Protein AF-A0A026W3H4-F1 (afdb_monomer_lite)

InterPro domains:
  IPR036397 Ribonuclease H superfamily [G3DSA:3.30.420.10] (1-66)

Radius of gyration: 14.94 Å; chains: 1; bounding box: 32×20×38 Å

Sequence (69 aa):
MTPLDFFLWGTLKDIVYKEEPTTPQIMRQRIIEACASIAPDVIRRASQSVIRRIQCC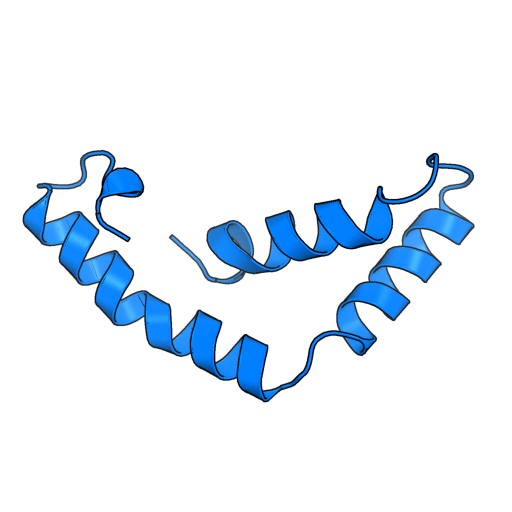IDSNGHHFEHLL

Foldseek 3Di:
DDLCPPPVVVQLCCQLPVDPDDDPVSSVVSSVVSVVPDDVVNVVVSRVCVVVVVVQCVVVVNDDRPVVD

Organism: Ooceraea biroi (NCBI:txid2015173)

Secondary structure (DSSP, 8-state):
--HIIIIIHHHHHHHHTSS----HHHHHHHHHHHHHHS-HHHHHHHHHHHHHHHHHHHHTTTS--GGG-

pLDDT: mean 95.0, std 2.9, range [82.25, 98.06]

Structure (mmCIF, N/CA/C/O backbone):
data_AF-A0A026W3H4-F1
#
_entry.id   AF-A0A026W3H4-F1
#
loop_
_atom_site.group_PDB
_atom_site.id
_atom_site.type_symbol
_atom_site.label_atom_id
_atom_site.label_alt_id
_atom_site.label_comp_id
_atom_site.label_asym_id
_atom_site.label_entity_id
_atom_site.label_seq_id
_atom_site.pdbx_PDB_ins_code
_atom_site.Cartn_x
_atom_site.Cartn_y
_atom_site.Cartn_z
_atom_site.occupancy
_atom_site.B_iso_or_equiv
_atom_site.auth_seq_id
_atom_site.auth_comp_id
_atom_site.auth_asym_id
_atom_site.auth_atom_id
_atom_site.pdbx_PDB_model_num
ATOM 1 N N . MET A 1 1 ? 8.502 7.756 -7.588 1.00 82.25 1 MET A N 1
ATOM 2 C CA . MET A 1 1 ? 7.740 6.542 -7.217 1.00 82.25 1 MET A CA 1
ATOM 3 C C . MET A 1 1 ? 8.320 5.949 -5.943 1.00 82.25 1 MET A C 1
ATOM 5 O O . MET A 1 1 ? 9.462 5.506 -5.985 1.00 82.25 1 MET A O 1
ATOM 9 N N . THR A 1 2 ? 7.570 5.921 -4.837 1.00 90.81 2 THR A N 1
ATOM 10 C CA . THR A 1 2 ? 7.989 5.220 -3.608 1.00 90.81 2 THR A CA 1
ATOM 11 C C . THR A 1 2 ? 7.076 4.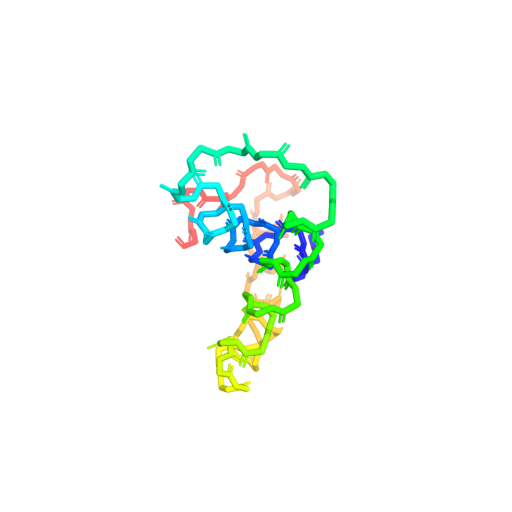016 -3.332 1.00 90.81 2 THR A C 1
ATOM 13 O O . THR A 1 2 ? 5.899 4.070 -3.697 1.00 90.81 2 THR A O 1
ATOM 16 N N . PRO A 1 3 ? 7.563 2.940 -2.678 1.00 93.50 3 PRO A N 1
ATOM 17 C CA . PRO A 1 3 ? 6.714 1.829 -2.229 1.00 93.50 3 PRO A CA 1
ATOM 18 C C . PRO A 1 3 ? 5.547 2.254 -1.339 1.00 93.50 3 PRO A C 1
ATOM 20 O O . PRO A 1 3 ? 4.513 1.588 -1.316 1.00 93.50 3 PRO A O 1
ATOM 23 N N . LEU A 1 4 ? 5.701 3.365 -0.617 1.00 94.19 4 LEU A N 1
ATOM 24 C CA . LEU A 1 4 ? 4.632 3.916 0.204 1.00 94.19 4 LEU A CA 1
ATOM 25 C C . LEU A 1 4 ? 3.466 4.392 -0.671 1.00 94.19 4 LEU A C 1
ATOM 27 O O . LEU A 1 4 ? 2.319 4.073 -0.375 1.00 94.19 4 LEU A O 1
ATOM 31 N N . ASP A 1 5 ? 3.764 5.066 -1.783 1.00 92.44 5 ASP A N 1
ATOM 32 C CA . ASP A 1 5 ? 2.744 5.628 -2.673 1.00 92.44 5 ASP A CA 1
ATOM 33 C C . ASP A 1 5 ? 2.068 4.563 -3.543 1.00 92.44 5 ASP A C 1
ATOM 35 O O . ASP A 1 5 ? 0.843 4.515 -3.626 1.00 92.44 5 ASP A O 1
ATOM 39 N N . PHE A 1 6 ? 2.848 3.699 -4.207 1.00 92.06 6 PHE A N 1
ATOM 40 C CA . PHE A 1 6 ? 2.286 2.774 -5.204 1.00 92.06 6 PHE A CA 1
ATOM 41 C C . PHE A 1 6 ? 1.744 1.470 -4.624 1.00 92.06 6 PHE A C 1
ATOM 43 O O . PHE A 1 6 ? 1.070 0.729 -5.336 1.00 92.06 6 PHE A O 1
ATOM 50 N N . PHE A 1 7 ? 2.102 1.142 -3.382 1.00 94.94 7 PHE A N 1
ATOM 51 C CA . PHE A 1 7 ? 1.713 -0.114 -2.750 1.00 94.94 7 PHE A CA 1
ATOM 52 C C . PHE A 1 7 ? 1.027 0.124 -1.407 1.00 94.94 7 PHE A C 1
ATOM 54 O O . PHE A 1 7 ? -0.142 -0.236 -1.260 1.00 94.94 7 PHE A O 1
ATOM 61 N N . LEU A 1 8 ? 1.722 0.727 -0.433 1.00 95.56 8 LEU A N 1
ATOM 62 C CA . LEU A 1 8 ? 1.207 0.788 0.938 1.00 95.56 8 LEU A CA 1
ATOM 63 C C . LEU A 1 8 ? -0.088 1.595 1.012 1.00 95.56 8 LEU A C 1
ATOM 65 O O . LEU A 1 8 ? -1.056 1.130 1.601 1.00 95.56 8 LEU A O 1
ATOM 69 N N . TRP A 1 9 ? -0.124 2.776 0.397 1.00 95.31 9 TRP A N 1
ATOM 70 C CA . TRP A 1 9 ? -1.289 3.652 0.449 1.00 95.31 9 TRP A CA 1
ATOM 71 C C . TRP A 1 9 ? -2.548 2.992 -0.124 1.00 95.31 9 TRP A C 1
ATOM 73 O O . TRP A 1 9 ? -3.587 3.005 0.533 1.00 95.31 9 TRP A O 1
ATOM 83 N N . GLY A 1 10 ? -2.449 2.364 -1.303 1.00 95.62 10 GLY A N 1
ATOM 84 C CA . GLY A 1 10 ? -3.561 1.621 -1.906 1.00 95.62 10 GLY A CA 1
ATOM 85 C C . GLY A 1 10 ? -4.017 0.456 -1.027 1.00 95.62 10 GLY A C 1
ATOM 86 O O . GLY A 1 10 ? -5.193 0.360 -0.692 1.00 95.62 10 GLY A O 1
ATOM 87 N N . THR A 1 11 ? -3.065 -0.347 -0.546 1.00 96.12 11 THR A N 1
ATOM 88 C CA . THR A 1 11 ? -3.340 -1.500 0.328 1.00 96.12 11 THR A CA 1
ATOM 89 C C . THR A 1 11 ? -4.044 -1.084 1.621 1.00 96.12 11 THR A C 1
ATOM 91 O O . THR A 1 11 ? -5.043 -1.683 2.014 1.00 96.12 11 THR A O 1
ATOM 94 N N . LEU A 1 12 ? -3.551 -0.037 2.289 1.00 96.62 12 LEU A N 1
ATOM 95 C CA . LEU A 1 12 ? -4.173 0.475 3.508 1.00 96.62 12 LEU A CA 1
ATOM 96 C C . LEU A 1 12 ? -5.565 1.023 3.226 1.00 96.62 12 LEU A C 1
ATOM 98 O O . LEU A 1 12 ? -6.462 0.814 4.036 1.00 96.62 12 LEU A O 1
ATOM 102 N N . LYS A 1 13 ? -5.769 1.697 2.091 1.00 95.69 13 LYS A N 1
ATOM 103 C CA . LYS A 1 13 ? -7.085 2.213 1.719 1.00 95.69 13 LYS A CA 1
ATOM 104 C C . LYS A 1 13 ? -8.096 1.079 1.564 1.00 95.69 13 LYS A C 1
ATOM 106 O O . LYS A 1 13 ? -9.161 1.152 2.169 1.00 95.69 13 LYS A O 1
ATOM 111 N N . ASP A 1 14 ? -7.728 0.021 0.849 1.00 96.44 14 ASP A N 1
ATOM 112 C CA . ASP A 1 14 ? -8.598 -1.135 0.614 1.00 96.44 14 ASP A CA 1
ATOM 113 C C . ASP A 1 14 ? -8.979 -1.855 1.916 1.00 96.44 14 ASP A C 1
ATOM 115 O O . ASP A 1 14 ? -10.113 -2.304 2.067 1.00 96.44 14 ASP A O 1
ATOM 119 N N . ILE A 1 15 ? -8.057 -1.937 2.882 1.00 95.88 15 ILE A N 1
ATOM 120 C CA . ILE A 1 15 ? -8.312 -2.583 4.178 1.00 95.88 15 ILE A CA 1
ATOM 121 C C . ILE A 1 15 ? -9.116 -1.665 5.109 1.00 95.88 15 ILE A C 1
ATOM 123 O O . ILE A 1 15 ? -10.138 -2.072 5.659 1.00 95.88 15 ILE A O 1
ATOM 127 N N . VAL A 1 16 ? -8.665 -0.423 5.299 1.00 96.69 16 VAL A N 1
ATOM 128 C CA . VAL A 1 16 ? -9.214 0.511 6.298 1.00 96.69 16 VAL A CA 1
ATOM 129 C C . VAL A 1 16 ? -10.622 0.979 5.927 1.00 96.69 16 VAL A C 1
ATOM 131 O O . VAL A 1 16 ? -11.449 1.181 6.819 1.00 96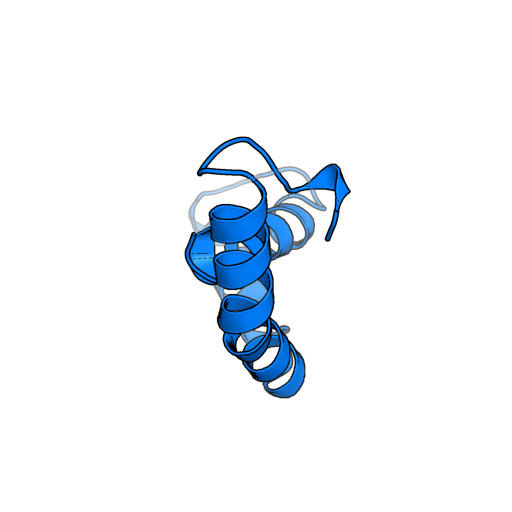.69 16 VAL A O 1
ATOM 134 N N . TYR A 1 17 ? -10.898 1.128 4.628 1.00 96.12 17 TYR A N 1
ATOM 135 C CA . TYR A 1 17 ? -12.198 1.556 4.100 1.00 96.12 17 TYR A CA 1
ATOM 136 C C . TYR A 1 17 ? -13.069 0.391 3.615 1.00 96.12 17 TYR A C 1
ATOM 138 O O . TYR A 1 17 ? -14.091 0.622 2.973 1.00 96.12 17 TYR A O 1
ATOM 146 N N . LYS A 1 18 ? -12.697 -0.859 3.924 1.00 95.38 18 LYS A N 1
ATOM 147 C CA . LYS A 1 18 ? -13.528 -2.035 3.624 1.00 95.38 18 LYS A CA 1
ATOM 148 C C . LYS A 1 18 ? -14.911 -1.948 4.277 1.00 95.38 18 LYS A C 1
ATOM 150 O O . LYS A 1 18 ? -15.897 -2.423 3.723 1.00 95.38 18 LYS A O 1
ATOM 155 N N . GLU A 1 19 ? -14.960 -1.356 5.463 1.00 93.12 19 GLU A N 1
ATOM 156 C CA . GLU A 1 19 ? -16.179 -1.038 6.198 1.00 93.12 19 GLU A CA 1
ATOM 157 C C . GLU A 1 19 ? -16.383 0.476 6.234 1.00 93.12 19 GLU A C 1
ATOM 159 O O . GLU A 1 19 ? -15.423 1.244 6.109 1.00 93.12 19 GLU A O 1
ATOM 164 N N . GLU A 1 20 ? -17.622 0.906 6.477 1.00 96.19 20 GLU A N 1
ATOM 165 C CA . GLU A 1 20 ? -17.948 2.325 6.583 1.00 96.19 20 GLU A CA 1
ATOM 166 C C . GLU A 1 20 ? -17.040 3.020 7.623 1.00 96.19 20 GLU A C 1
ATOM 168 O O . GLU A 1 20 ? -16.814 2.483 8.722 1.00 96.19 20 GLU A O 1
ATOM 173 N N . PRO A 1 21 ? -16.444 4.177 7.280 1.00 94.69 21 PRO A N 1
ATOM 174 C CA . PRO A 1 21 ? -15.669 4.969 8.221 1.00 94.69 21 PRO A CA 1
ATOM 175 C C . PRO A 1 21 ? -16.530 5.460 9.379 1.00 94.69 21 PRO A C 1
ATOM 177 O O . PRO A 1 21 ? -17.645 5.929 9.182 1.00 94.69 21 PRO A O 1
ATOM 180 N N . THR A 1 22 ? -15.989 5.395 10.592 1.00 95.06 22 THR A N 1
ATOM 181 C CA . THR A 1 22 ? -16.713 5.801 11.802 1.00 95.06 22 THR A CA 1
ATOM 182 C C . THR A 1 22 ? -15.969 6.924 12.523 1.00 95.06 22 THR A C 1
ATOM 184 O O . THR A 1 22 ? -15.864 8.039 12.013 1.00 95.06 22 THR A O 1
ATOM 187 N N . THR A 1 23 ? -15.433 6.664 13.714 1.00 97.75 23 THR A N 1
ATOM 188 C CA . THR A 1 23 ? -14.755 7.669 14.531 1.00 97.75 23 THR A CA 1
ATOM 189 C C . THR A 1 23 ? -13.259 7.720 14.218 1.00 97.75 23 THR A C 1
ATOM 191 O O . THR A 1 23 ? -12.664 6.698 13.863 1.00 97.75 23 THR A O 1
ATOM 194 N N . PRO A 1 24 ? -12.589 8.870 14.409 1.00 97.69 24 PRO A N 1
ATOM 195 C CA . PRO A 1 24 ? -11.139 8.968 14.232 1.00 97.69 24 PRO A CA 1
ATOM 196 C C . PRO A 1 24 ? -10.342 7.933 15.042 1.00 97.69 24 PRO A C 1
ATOM 198 O O . PRO A 1 24 ? -9.291 7.476 14.597 1.00 97.69 24 PRO A O 1
ATOM 201 N N . GLN A 1 25 ? -10.838 7.547 16.220 1.00 98.06 25 GLN A N 1
ATOM 202 C CA . GLN A 1 25 ? -10.219 6.540 17.081 1.00 98.06 25 GLN A CA 1
ATOM 203 C C . GLN A 1 25 ? -10.279 5.150 16.441 1.00 98.06 25 GLN A C 1
ATOM 205 O O . GLN A 1 25 ? -9.250 4.484 16.346 1.00 98.06 25 GLN A O 1
ATOM 210 N N . ILE A 1 26 ? -11.453 4.747 15.943 1.00 96.88 26 ILE A N 1
ATOM 211 C CA . ILE A 1 26 ? -11.624 3.466 15.244 1.00 96.88 26 ILE A CA 1
ATOM 212 C C . ILE A 1 26 ? -10.798 3.458 13.956 1.00 96.88 26 ILE A C 1
ATOM 214 O O . ILE A 1 26 ? -10.102 2.486 13.678 1.00 96.88 26 ILE A O 1
ATOM 218 N N . MET A 1 27 ? -10.794 4.559 13.202 1.00 97.19 27 MET A N 1
ATOM 219 C CA . MET A 1 27 ? -10.006 4.656 11.971 1.00 97.19 27 MET A CA 1
ATOM 220 C C . MET A 1 27 ? -8.497 4.539 12.234 1.00 97.19 27 MET A C 1
ATOM 222 O O . MET A 1 27 ? -7.804 3.852 11.487 1.00 97.19 27 MET A O 1
ATOM 226 N N . ARG A 1 28 ? -7.970 5.138 13.315 1.00 97.56 28 ARG A N 1
ATOM 227 C CA . ARG A 1 28 ? -6.566 4.936 13.724 1.00 97.56 28 ARG A CA 1
ATOM 228 C C . ARG A 1 28 ? -6.272 3.481 14.070 1.00 97.56 28 ARG A C 1
ATOM 230 O O . ARG A 1 28 ? -5.243 2.966 13.641 1.00 97.56 28 ARG A O 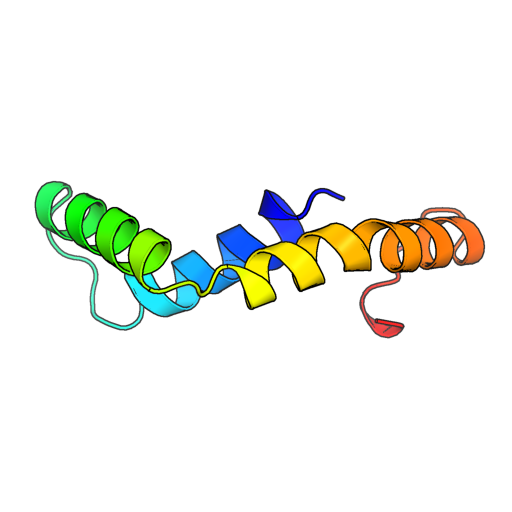1
ATOM 237 N N . GLN A 1 29 ? -7.166 2.834 14.814 1.00 97.75 29 GLN A N 1
ATOM 238 C CA . GLN A 1 29 ? -7.008 1.430 15.182 1.00 97.75 29 GLN A CA 1
ATOM 239 C C . GLN A 1 29 ? -6.975 0.532 13.936 1.00 97.75 29 GLN A C 1
ATOM 241 O O . GLN A 1 29 ? -6.046 -0.259 13.782 1.00 97.75 29 GLN A O 1
ATOM 246 N N . ARG A 1 30 ? -7.892 0.750 12.983 1.00 97.44 30 ARG A N 1
ATOM 247 C CA . ARG A 1 30 ? -7.911 0.046 11.691 1.00 97.44 30 ARG A CA 1
ATOM 248 C C . ARG A 1 30 ? -6.614 0.234 10.901 1.00 97.44 30 ARG A C 1
ATOM 250 O O . ARG A 1 30 ? -6.139 -0.719 10.298 1.00 97.44 30 ARG A O 1
ATOM 257 N N . ILE A 1 31 ? -6.013 1.429 10.906 1.00 97.12 31 ILE A N 1
ATOM 258 C CA . ILE A 1 31 ? -4.716 1.668 10.241 1.00 97.12 31 ILE A CA 1
ATOM 259 C C . ILE A 1 31 ? -3.603 0.839 10.894 1.00 97.12 31 ILE A C 1
ATOM 261 O O . ILE A 1 31 ? -2.803 0.230 10.186 1.00 97.12 31 ILE A O 1
ATOM 265 N N . ILE A 1 32 ? -3.545 0.799 12.228 1.00 98.00 32 ILE A N 1
ATOM 266 C CA . ILE A 1 32 ? -2.532 0.026 12.965 1.00 98.00 32 ILE A CA 1
ATOM 267 C C . ILE A 1 32 ? -2.686 -1.470 12.670 1.00 98.00 32 ILE A C 1
ATOM 269 O O . ILE A 1 32 ? -1.701 -2.137 12.355 1.00 98.00 32 ILE A O 1
ATOM 273 N N . GLU A 1 33 ? -3.914 -1.982 12.718 1.00 97.69 33 GLU A N 1
ATOM 274 C CA . GLU A 1 33 ? -4.230 -3.379 12.406 1.00 97.69 33 GLU A CA 1
ATOM 275 C C . GLU A 1 33 ? -3.919 -3.724 10.949 1.00 97.69 33 GLU A C 1
ATOM 277 O O . GLU A 1 33 ? -3.295 -4.750 10.679 1.00 97.69 33 GLU A O 1
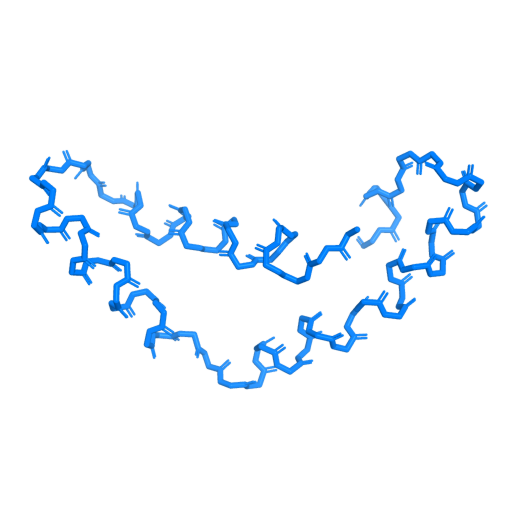ATOM 282 N N . ALA A 1 34 ? -4.270 -2.841 10.009 1.00 97.00 34 ALA A N 1
ATOM 283 C CA . ALA A 1 34 ? -3.940 -3.005 8.600 1.00 97.00 34 ALA A CA 1
ATOM 284 C C . ALA A 1 34 ? -2.421 -3.097 8.402 1.00 97.00 34 ALA A C 1
ATOM 286 O O . ALA A 1 34 ? -1.954 -4.046 7.779 1.00 97.00 34 ALA A O 1
ATOM 287 N N . CYS A 1 35 ? -1.638 -2.193 8.999 1.00 96.94 35 CYS A N 1
ATOM 288 C CA . CYS A 1 35 ? -0.177 -2.261 8.965 1.00 96.94 35 CYS A CA 1
ATOM 289 C C . CYS A 1 35 ? 0.362 -3.574 9.554 1.00 96.94 35 CYS A C 1
ATOM 291 O O . CYS A 1 35 ? 1.233 -4.194 8.949 1.00 96.94 35 CYS A O 1
ATOM 293 N N . ALA A 1 36 ? -0.163 -4.017 10.701 1.00 97.38 36 ALA A N 1
ATOM 294 C CA . ALA A 1 36 ? 0.256 -5.261 11.350 1.00 97.38 36 ALA A CA 1
ATOM 295 C C . ALA A 1 36 ? -0.113 -6.522 10.547 1.00 97.38 36 ALA A C 1
ATOM 297 O O . ALA A 1 36 ? 0.558 -7.545 10.667 1.00 97.38 36 ALA A O 1
ATOM 298 N N . SER A 1 37 ? -1.161 -6.453 9.722 1.00 97.00 37 SER A N 1
ATOM 299 C CA . SER A 1 37 ? -1.611 -7.565 8.879 1.00 97.00 37 SER A CA 1
ATOM 300 C C . SER A 1 37 ? -0.751 -7.784 7.628 1.00 97.00 37 SER A C 1
ATOM 302 O O . SER A 1 37 ? -0.792 -8.861 7.030 1.00 97.00 37 SER A O 1
ATOM 304 N N . ILE A 1 38 ? 0.038 -6.783 7.215 1.00 96.75 38 ILE A N 1
ATOM 305 C CA . ILE A 1 38 ? 0.878 -6.881 6.019 1.00 96.75 38 ILE A CA 1
ATOM 306 C C . ILE A 1 38 ? 2.099 -7.745 6.334 1.00 96.75 38 ILE A C 1
ATOM 308 O O . ILE A 1 38 ? 2.961 -7.385 7.136 1.00 96.75 38 ILE A O 1
ATOM 312 N N . ALA A 1 39 ? 2.207 -8.878 5.645 1.00 97.50 39 ALA A N 1
ATOM 313 C CA . ALA A 1 39 ? 3.313 -9.798 5.846 1.00 97.50 39 ALA A CA 1
ATOM 314 C C . ALA A 1 39 ? 4.669 -9.191 5.393 1.00 97.50 39 ALA A C 1
ATOM 316 O O . ALA A 1 39 ? 4.738 -8.523 4.351 1.00 97.50 39 ALA A O 1
ATOM 317 N N . PRO A 1 40 ? 5.780 -9.438 6.120 1.00 96.19 40 PRO A N 1
ATOM 318 C CA . PRO A 1 40 ? 7.091 -8.866 5.792 1.00 96.19 40 PRO A CA 1
ATOM 319 C C . PRO A 1 40 ? 7.601 -9.203 4.383 1.00 96.19 40 PRO A C 1
ATOM 321 O O . PRO A 1 40 ? 8.311 -8.409 3.762 1.00 96.19 40 PRO A O 1
ATOM 324 N N . ASP A 1 41 ? 7.240 -10.369 3.842 1.00 97.50 41 ASP A N 1
ATOM 325 C CA . ASP A 1 41 ? 7.600 -10.775 2.483 1.00 97.50 41 ASP A CA 1
ATOM 326 C C . ASP A 1 41 ? 6.917 -9.907 1.415 1.00 97.50 41 ASP A C 1
ATOM 328 O O . ASP A 1 41 ? 7.522 -9.635 0.376 1.00 97.50 41 ASP A O 1
ATOM 332 N N . VAL A 1 42 ? 5.697 -9.428 1.681 1.00 96.62 42 VAL A N 1
ATOM 333 C CA . VAL A 1 42 ? 4.972 -8.505 0.802 1.00 96.62 42 VAL A CA 1
ATOM 334 C C . VAL A 1 42 ? 5.698 -7.162 0.757 1.00 96.62 42 VAL A C 1
ATOM 336 O O . VAL A 1 42 ? 5.966 -6.652 -0.331 1.00 96.62 42 VAL A O 1
ATOM 339 N N . ILE A 1 43 ? 6.104 -6.635 1.918 1.00 95.06 43 ILE A N 1
ATOM 340 C CA . ILE A 1 43 ? 6.889 -5.393 2.018 1.00 95.06 43 ILE A CA 1
ATOM 341 C C . ILE A 1 43 ? 8.208 -5.543 1.254 1.00 95.06 43 ILE A C 1
ATOM 343 O O . ILE A 1 43 ? 8.568 -4.678 0.456 1.00 95.06 43 ILE A O 1
ATOM 347 N N . ARG A 1 44 ? 8.910 -6.670 1.433 1.00 95.88 44 ARG A N 1
ATOM 348 C CA . ARG A 1 44 ? 10.155 -6.957 0.710 1.00 95.88 44 ARG A CA 1
ATOM 349 C C . ARG A 1 44 ? 9.945 -6.965 -0.804 1.00 95.88 44 ARG A C 1
ATOM 351 O O . ARG A 1 44 ? 10.731 -6.341 -1.514 1.00 95.88 44 ARG A O 1
ATOM 358 N N . ARG A 1 45 ? 8.894 -7.623 -1.304 1.00 96.06 45 ARG A N 1
ATOM 359 C CA . ARG A 1 45 ? 8.567 -7.630 -2.741 1.00 96.06 45 ARG A CA 1
ATOM 360 C C . ARG A 1 45 ? 8.241 -6.232 -3.262 1.00 96.06 45 ARG A C 1
ATOM 362 O O . ARG A 1 45 ? 8.755 -5.854 -4.313 1.00 96.06 45 ARG A O 1
ATOM 369 N N . ALA A 1 46 ? 7.441 -5.456 -2.531 1.00 95.06 46 ALA A N 1
ATOM 370 C CA . ALA A 1 46 ? 7.111 -4.083 -2.907 1.00 95.06 46 ALA A CA 1
ATOM 371 C C . ALA A 1 46 ? 8.380 -3.219 -3.013 1.00 95.06 46 ALA A C 1
ATOM 373 O O . ALA A 1 46 ? 8.584 -2.554 -4.028 1.00 95.06 46 ALA A O 1
ATOM 374 N N . SER A 1 47 ? 9.284 -3.311 -2.035 1.00 94.56 47 SER A N 1
ATOM 375 C CA . SER A 1 47 ? 10.579 -2.620 -2.057 1.00 94.56 47 SER A CA 1
ATOM 376 C C . SER A 1 47 ? 11.467 -3.065 -3.222 1.00 94.56 47 SER A C 1
ATOM 378 O O . SER A 1 47 ? 12.040 -2.229 -3.914 1.00 94.56 47 SER A O 1
ATOM 380 N N . GLN A 1 48 ? 11.549 -4.368 -3.500 1.00 95.31 48 GLN A N 1
ATOM 381 C CA . GLN A 1 48 ? 12.329 -4.896 -4.628 1.00 95.31 48 GLN A CA 1
ATOM 382 C C . GLN A 1 48 ? 11.751 -4.475 -5.989 1.00 95.31 48 GLN A C 1
ATOM 384 O O . GLN A 1 48 ? 12.502 -4.265 -6.941 1.00 95.31 48 GLN A O 1
ATOM 389 N N . SER A 1 49 ? 10.431 -4.278 -6.083 1.00 95.38 49 SER A N 1
ATOM 390 C CA . SER A 1 49 ? 9.771 -3.840 -7.319 1.00 95.38 49 SER A CA 1
ATOM 391 C C . SER A 1 49 ? 10.150 -2.419 -7.757 1.00 95.38 49 SER A C 1
ATOM 393 O O . SER A 1 49 ? 9.931 -2.065 -8.915 1.00 95.38 49 SER A O 1
ATOM 395 N N . VAL A 1 50 ? 10.757 -1.617 -6.870 1.00 95.12 50 VAL A N 1
ATOM 396 C CA . VAL A 1 50 ? 11.198 -0.246 -7.173 1.00 95.12 50 VAL A CA 1
ATOM 397 C C . VAL A 1 50 ? 12.160 -0.219 -8.353 1.00 95.12 50 VAL A C 1
ATOM 399 O O . VAL A 1 50 ? 12.000 0.625 -9.226 1.00 95.12 50 VAL A O 1
ATOM 402 N N . ILE A 1 51 ? 13.107 -1.160 -8.426 1.00 94.50 51 ILE A N 1
ATOM 403 C CA . ILE A 1 51 ? 14.089 -1.212 -9.519 1.00 94.50 51 ILE A CA 1
ATOM 404 C C . ILE A 1 51 ? 13.378 -1.412 -10.862 1.00 94.50 51 ILE A C 1
ATOM 406 O O . ILE A 1 51 ? 13.605 -0.645 -11.795 1.00 94.50 51 ILE A O 1
ATOM 410 N N . ARG A 1 52 ? 12.451 -2.379 -10.939 1.00 94.31 52 ARG A N 1
ATOM 411 C CA . ARG A 1 52 ? 11.641 -2.621 -12.146 1.00 94.31 52 ARG A CA 1
ATOM 412 C C . ARG A 1 52 ? 10.830 -1.381 -12.529 1.00 94.31 52 ARG A C 1
ATOM 414 O O . ARG A 1 52 ? 10.814 -1.003 -13.691 1.00 94.31 52 ARG A O 1
ATOM 421 N N . ARG A 1 53 ? 10.189 -0.725 -11.556 1.00 95.25 53 ARG A N 1
ATOM 422 C CA . ARG A 1 53 ? 9.392 0.491 -11.794 1.00 95.25 53 ARG A CA 1
ATOM 423 C C . ARG A 1 53 ? 10.243 1.665 -12.280 1.00 95.25 53 ARG A C 1
ATOM 425 O O . ARG A 1 53 ? 9.808 2.390 -13.165 1.00 95.25 53 ARG A O 1
ATOM 432 N N . ILE A 1 54 ? 11.442 1.853 -11.728 1.00 94.44 54 ILE A N 1
ATOM 433 C CA . ILE A 1 54 ? 12.383 2.879 -12.197 1.00 94.44 54 ILE A CA 1
ATOM 434 C C . ILE A 1 54 ? 12.802 2.588 -13.638 1.00 94.44 54 ILE A C 1
ATOM 436 O O . ILE A 1 54 ? 12.797 3.506 -14.449 1.00 94.44 54 ILE A O 1
ATOM 440 N N . GLN A 1 55 ? 13.096 1.329 -13.974 1.00 95.75 55 GLN A N 1
ATOM 441 C CA . GLN A 1 55 ? 13.451 0.964 -15.343 1.00 95.75 55 GLN A CA 1
ATOM 442 C C . GLN A 1 55 ? 12.310 1.267 -16.323 1.00 95.75 55 GL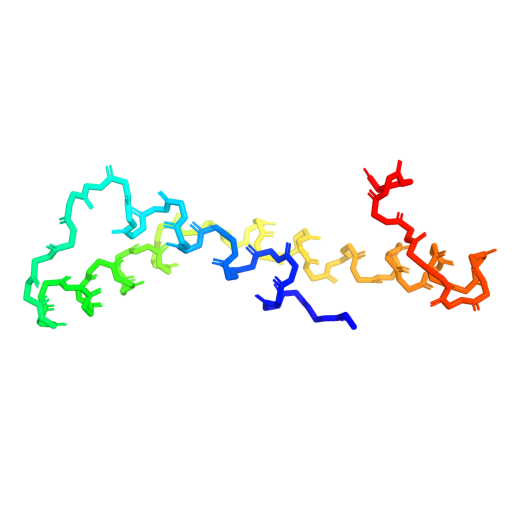N A C 1
ATOM 444 O O . GLN A 1 55 ? 12.536 1.960 -17.306 1.00 95.75 55 GLN A O 1
ATOM 449 N N . CYS A 1 56 ? 11.070 0.873 -16.009 1.00 95.12 56 CYS A N 1
ATOM 450 C CA . CYS A 1 56 ? 9.911 1.206 -16.846 1.00 95.12 56 CYS A CA 1
ATOM 451 C C . CYS A 1 56 ? 9.718 2.723 -17.015 1.00 95.12 56 CYS A C 1
ATOM 453 O O . CYS A 1 56 ? 9.345 3.176 -18.095 1.00 95.12 56 CYS A O 1
ATOM 455 N N . CYS A 1 57 ? 9.989 3.511 -15.969 1.00 95.25 57 CYS A N 1
ATOM 456 C CA . CYS A 1 57 ? 9.963 4.972 -16.037 1.00 95.25 57 CYS A CA 1
ATOM 457 C C . CYS A 1 57 ? 11.015 5.511 -17.020 1.00 95.25 57 CYS A C 1
ATOM 459 O O . CYS A 1 57 ? 10.699 6.369 -17.840 1.00 95.25 57 CYS A O 1
ATOM 461 N N . ILE A 1 58 ? 12.245 4.987 -16.968 1.00 96.25 58 ILE A N 1
ATOM 462 C CA . ILE A 1 58 ? 13.333 5.355 -17.887 1.00 96.25 58 ILE A CA 1
ATOM 463 C C . ILE A 1 58 ? 12.962 4.988 -19.326 1.00 96.25 58 ILE A C 1
ATOM 465 O O . ILE A 1 58 ? 13.028 5.845 -20.203 1.00 96.25 58 ILE A O 1
ATOM 469 N N . ASP A 1 59 ? 12.510 3.754 -19.555 1.00 96.44 59 ASP A N 1
ATOM 470 C CA . ASP A 1 59 ? 12.135 3.255 -20.885 1.00 96.44 59 ASP A CA 1
ATOM 471 C C . ASP A 1 59 ? 10.965 4.051 -21.485 1.00 96.44 59 ASP A C 1
ATOM 473 O O . ASP A 1 59 ? 10.865 4.222 -22.699 1.00 96.44 59 ASP A O 1
ATOM 477 N N . SER A 1 60 ? 10.103 4.595 -20.622 1.00 96.06 60 SER A N 1
ATOM 478 C CA . SER A 1 60 ? 8.981 5.458 -21.001 1.00 96.06 60 SER A CA 1
ATOM 479 C C . SER A 1 60 ? 9.357 6.942 -21.080 1.00 96.06 60 SER A C 1
ATOM 481 O O . SER A 1 60 ? 8.466 7.782 -21.169 1.00 96.06 60 SER A O 1
ATOM 483 N N . ASN A 1 61 ? 10.645 7.306 -21.016 1.00 95.69 61 ASN A N 1
ATOM 484 C CA . ASN A 1 61 ? 11.123 8.696 -20.974 1.00 95.69 61 ASN A CA 1
ATOM 485 C C . ASN A 1 61 ? 10.430 9.557 -19.896 1.00 95.69 61 ASN A C 1
ATOM 487 O O . ASN A 1 61 ? 10.167 10.741 -20.094 1.00 95.69 61 ASN A O 1
ATOM 491 N N . GLY A 1 62 ? 10.096 8.957 -18.753 1.00 92.19 62 GLY A N 1
ATOM 492 C CA . GLY A 1 62 ? 9.403 9.617 -17.647 1.00 92.19 62 GLY A CA 1
ATOM 493 C C . GLY A 1 62 ? 7.885 9.773 -17.813 1.00 92.19 62 GLY A C 1
ATOM 494 O O . GLY A 1 62 ? 7.250 10.332 -16.920 1.00 92.19 62 GLY A O 1
ATOM 495 N N . HIS A 1 63 ? 7.285 9.290 -18.907 1.00 94.00 63 HIS A N 1
ATOM 496 C CA . HIS A 1 63 ? 5.827 9.246 -19.070 1.00 94.00 63 HIS A CA 1
ATOM 497 C C . HIS A 1 63 ? 5.176 8.154 -18.211 1.00 94.00 63 HIS A C 1
ATOM 499 O O . HIS A 1 63 ? 5.855 7.285 -17.671 1.00 94.00 63 HIS A O 1
ATOM 505 N N . HIS A 1 64 ? 3.842 8.183 -18.107 1.00 92.44 64 HIS A N 1
ATOM 506 C CA . HIS A 1 64 ? 3.058 7.147 -17.432 1.00 92.44 64 HIS A CA 1
ATOM 507 C C . HIS A 1 64 ? 3.343 5.754 -17.998 1.00 92.44 64 HIS A C 1
ATOM 509 O O . HIS A 1 64 ? 3.264 5.526 -19.205 1.00 92.44 64 HIS A O 1
ATOM 515 N N . PHE A 1 65 ? 3.619 4.815 -17.100 1.00 93.50 65 PHE A N 1
ATOM 516 C CA . PHE A 1 65 ? 4.091 3.468 -17.424 1.00 93.50 65 PHE A CA 1
ATOM 517 C C . PHE A 1 65 ? 3.360 2.389 -16.624 1.00 93.50 65 PHE A C 1
ATOM 519 O O . PHE A 1 65 ? 3.695 1.212 -16.711 1.00 93.50 65 PHE A O 1
ATOM 526 N N . GLU A 1 66 ? 2.351 2.762 -15.837 1.00 88.06 66 GLU A N 1
ATOM 527 C CA . GLU A 1 66 ? 1.618 1.850 -14.962 1.00 88.06 66 GLU A CA 1
ATOM 528 C C . GLU A 1 66 ? 0.930 0.715 -15.734 1.00 88.06 66 GLU A C 1
ATOM 530 O O . GLU A 1 66 ? 0.782 -0.376 -15.197 1.00 88.06 66 GLU A O 1
ATOM 535 N N . HIS A 1 67 ? 0.581 0.937 -17.004 1.00 89.12 67 HIS A N 1
ATOM 536 C CA . HIS A 1 67 ? 0.028 -0.078 -17.908 1.00 89.12 67 HIS A CA 1
ATOM 537 C C . HIS A 1 67 ? 1.044 -1.157 -18.341 1.00 89.12 67 HIS A C 1
ATOM 539 O O . HIS A 1 67 ? 0.651 -2.148 -18.951 1.00 89.12 67 HIS A O 1
ATOM 545 N N . LEU A 1 68 ? 2.336 -0.968 -18.050 1.00 87.56 68 LEU A N 1
ATOM 546 C CA . LEU A 1 68 ? 3.436 -1.889 -18.371 1.00 87.56 68 LEU A CA 1
ATOM 547 C C . LEU A 1 68 ? 3.880 -2.735 -17.158 1.00 87.56 68 LEU A C 1
ATOM 549 O O . LEU A 1 68 ? 4.808 -3.547 -17.270 1.00 87.56 68 LEU A O 1
ATOM 553 N N . LEU A 1 69 ? 3.275 -2.513 -15.983 1.00 85.62 69 LEU A N 1
ATOM 554 C CA . LEU A 1 69 ? 3.676 -3.112 -14.704 1.00 85.62 69 LEU A CA 1
ATOM 555 C C . LEU A 1 69 ? 2.903 -4.375 -14.331 1.00 85.62 69 LEU A C 1
ATOM 557 O O . LEU A 1 69 ? 1.676 -4.419 -14.525 1.00 85.62 69 LEU A O 1
#